Protein AF-A0A6G3U6P6-F1 (afdb_monomer_lite)

Organism: NCBI:txid2706093

Sequence (70 aa):
AAEVVALLSEEAPREYGDDLAGALRAARRGGDGYAARWRAEVRRLRSSAGEVSGGHGGEVSGGIGGEATA

pLDDT: mean 81.92, std 14.37, range [50.38, 96.31]

Radius of gyration: 20.92 Å; chains: 1; bounding box: 46×24×64 Å

Secondary structure (DSSP, 8-state):
-HHHHHHHHTT--GGG-S-HHHHHHHHHH--SHHHHHHHHHHHHHHHHHHHHHHHTTSSS----------

Foldseek 3Di:
DLLLVLCVVLPQDCVQPPPSVSSSVDLVVDPDPVVVVSVVSSVVVVVVVVCVVPVVPPPDDPDPDDDDDD

Structure (mmCIF, N/CA/C/O backbone):
data_AF-A0A6G3U6P6-F1
#
_entry.id   AF-A0A6G3U6P6-F1
#
loop_
_atom_site.group_PDB
_atom_site.id
_atom_site.type_symbol
_atom_site.label_atom_id
_atom_site.label_alt_id
_atom_site.label_comp_id
_atom_site.label_asym_id
_atom_site.label_entity_id
_atom_site.label_seq_id
_atom_site.pdbx_PDB_ins_code
_atom_site.Cartn_x
_atom_site.Cartn_y
_atom_site.Cartn_z
_atom_site.occupancy
_atom_site.B_iso_or_equiv
_atom_site.auth_seq_id
_atom_site.auth_comp_id
_atom_site.auth_asym_id
_atom_site.auth_atom_id
_atom_site.pdbx_PDB_model_num
ATOM 1 N N . ALA A 1 1 ? -7.895 -6.076 2.864 1.00 86.44 1 ALA A N 1
ATOM 2 C CA . ALA A 1 1 ? -8.300 -4.817 2.202 1.00 86.44 1 ALA A CA 1
ATOM 3 C C . ALA A 1 1 ? -7.249 -3.705 2.317 1.00 86.44 1 ALA A C 1
ATOM 5 O O . ALA A 1 1 ? -6.870 -3.176 1.283 1.00 86.44 1 ALA A O 1
ATOM 6 N N . ALA A 1 2 ? -6.739 -3.381 3.517 1.00 93.25 2 ALA A N 1
ATOM 7 C CA . ALA A 1 2 ? -5.842 -2.234 3.766 1.00 93.25 2 ALA A CA 1
ATOM 8 C C . ALA A 1 2 ? -4.671 -2.043 2.776 1.00 93.25 2 ALA A C 1
ATOM 10 O O . ALA A 1 2 ? -4.343 -0.920 2.431 1.00 93.25 2 ALA A O 1
ATOM 11 N N . GLU A 1 3 ? -4.067 -3.126 2.286 1.00 92.62 3 GLU A N 1
ATOM 12 C CA . GLU A 1 3 ? -2.970 -3.073 1.307 1.00 92.62 3 GLU A CA 1
ATOM 13 C C . GLU A 1 3 ? -3.356 -2.460 -0.042 1.00 92.62 3 GLU A C 1
ATOM 15 O O . GLU A 1 3 ? -2.580 -1.692 -0.604 1.00 92.62 3 GLU A O 1
ATOM 20 N N . VAL A 1 4 ? -4.554 -2.779 -0.537 1.00 92.69 4 VAL A N 1
ATOM 21 C CA . VAL A 1 4 ? -5.083 -2.224 -1.788 1.00 92.69 4 VAL A CA 1
ATOM 22 C C . VAL A 1 4 ? -5.518 -0.778 -1.572 1.00 92.69 4 VAL A C 1
ATOM 24 O O . VAL A 1 4 ? -5.213 0.076 -2.391 1.00 92.69 4 VAL A O 1
ATOM 27 N N . VAL A 1 5 ? -6.169 -0.491 -0.440 1.00 93.00 5 VAL A N 1
ATOM 28 C CA . VAL A 1 5 ? -6.600 0.873 -0.090 1.00 93.00 5 VAL A CA 1
ATOM 29 C C . VAL A 1 5 ? -5.400 1.814 0.001 1.00 93.00 5 VAL A C 1
ATOM 31 O O . VAL A 1 5 ? -5.412 2.855 -0.640 1.00 93.00 5 VAL A O 1
ATOM 34 N N . ALA A 1 6 ? -4.338 1.419 0.709 1.00 93.88 6 ALA A N 1
ATOM 35 C CA . ALA A 1 6 ? -3.113 2.210 0.807 1.00 93.88 6 ALA A CA 1
ATOM 36 C C . ALA A 1 6 ? -2.511 2.533 -0.570 1.00 93.88 6 ALA A C 1
ATOM 38 O O . ALA A 1 6 ? -2.037 3.643 -0.780 1.00 93.88 6 ALA A O 1
ATOM 39 N N . LEU A 1 7 ? -2.552 1.583 -1.510 1.00 91.06 7 LEU A N 1
ATOM 40 C CA . LEU A 1 7 ? -2.013 1.771 -2.859 1.00 91.06 7 LEU A CA 1
ATOM 41 C C . LEU A 1 7 ? -2.861 2.730 -3.711 1.00 91.06 7 LEU A C 1
ATOM 43 O O . LEU A 1 7 ? -2.336 3.418 -4.576 1.00 91.06 7 LEU A O 1
ATOM 47 N N . LEU A 1 8 ? -4.172 2.777 -3.464 1.00 87.75 8 LEU A N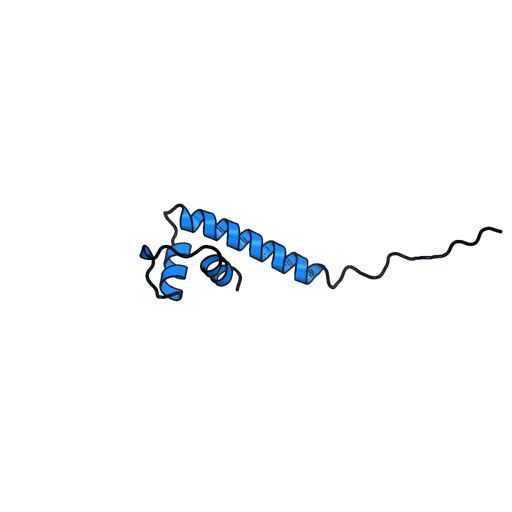 1
ATOM 48 C CA . LEU A 1 8 ? -5.080 3.722 -4.117 1.00 87.75 8 LEU A CA 1
ATOM 49 C C . LEU A 1 8 ? -5.028 5.121 -3.481 1.00 87.75 8 LEU A C 1
ATOM 51 O O . LEU A 1 8 ? -5.319 6.101 -4.157 1.00 87.75 8 LEU A O 1
ATOM 55 N N . SER A 1 9 ? -4.690 5.224 -2.191 1.00 84.56 9 SER A N 1
ATOM 56 C CA . SER A 1 9 ? -4.579 6.504 -1.472 1.00 84.56 9 SER A CA 1
ATOM 57 C C . SER A 1 9 ? -3.244 7.216 -1.703 1.00 84.56 9 SER A C 1
ATOM 59 O O . SER A 1 9 ? -3.198 8.441 -1.707 1.00 84.56 9 SER A O 1
ATOM 61 N N . GLU A 1 10 ? -2.168 6.458 -1.895 1.00 75.88 10 GLU A N 1
ATOM 62 C CA . GLU A 1 10 ? -0.835 6.952 -2.232 1.00 75.88 10 GLU A CA 1
ATOM 63 C C . GLU A 1 10 ? -0.570 6.566 -3.685 1.00 75.88 10 GLU A C 1
ATOM 65 O O . GLU A 1 10 ? -0.103 5.452 -3.932 1.00 75.88 10 GLU A O 1
ATOM 70 N N . GLU A 1 11 ? -0.951 7.440 -4.625 1.00 75.25 11 GLU A N 1
ATOM 71 C CA . GLU A 1 11 ? -0.876 7.203 -6.075 1.00 75.25 11 GLU A CA 1
ATOM 72 C C . GLU A 1 11 ? 0.390 6.414 -6.442 1.00 75.25 11 GLU A C 1
ATOM 74 O O . GLU A 1 11 ? 1.518 6.875 -6.238 1.00 75.25 11 GLU A O 1
ATOM 79 N N . ALA A 1 12 ? 0.194 5.170 -6.891 1.00 73.75 12 ALA A N 1
ATOM 80 C CA . ALA A 1 12 ? 1.296 4.249 -7.122 1.00 73.75 12 ALA A CA 1
ATOM 81 C C . ALA A 1 12 ? 2.231 4.789 -8.218 1.00 73.75 12 ALA A C 1
ATOM 83 O O . ALA A 1 12 ? 1.747 5.342 -9.212 1.00 73.75 12 ALA A O 1
ATOM 84 N N . PRO A 1 13 ? 3.559 4.599 -8.095 1.00 79.06 13 PRO A N 1
ATOM 85 C CA . PRO A 1 13 ? 4.482 4.963 -9.157 1.00 79.06 13 PRO A CA 1
ATOM 86 C C . PRO A 1 13 ? 4.067 4.273 -10.456 1.00 79.06 13 PRO A C 1
ATOM 88 O O . PRO A 1 13 ? 3.914 3.052 -10.484 1.00 79.06 13 PRO A O 1
ATOM 91 N N . ARG A 1 14 ? 3.939 5.025 -11.557 1.00 77.38 14 ARG A N 1
ATOM 92 C CA . ARG A 1 14 ? 3.605 4.443 -12.876 1.00 77.38 14 ARG A CA 1
ATOM 93 C C . ARG A 1 14 ? 4.634 3.411 -13.343 1.00 77.38 14 ARG A C 1
ATOM 95 O O . ARG A 1 14 ? 4.333 2.541 -14.150 1.00 77.38 14 ARG A O 1
ATOM 102 N N . GLU A 1 15 ? 5.840 3.484 -12.787 1.00 80.62 15 GLU A N 1
ATOM 103 C CA . GLU A 1 15 ? 6.937 2.524 -12.939 1.00 80.62 15 GLU A CA 1
ATOM 104 C C . GLU A 1 15 ? 6.555 1.097 -12.512 1.00 80.62 15 GLU A C 1
ATOM 106 O O . GLU A 1 15 ? 7.111 0.124 -13.016 1.00 80.62 15 GLU A O 1
ATOM 111 N N . TYR A 1 16 ? 5.598 0.954 -11.591 1.00 81.25 16 TYR A N 1
ATOM 112 C CA . TYR A 1 16 ? 5.069 -0.342 -11.169 1.00 81.25 16 TYR A CA 1
ATOM 113 C C . TYR A 1 16 ? 4.093 -0.949 -12.193 1.00 81.25 16 TYR A C 1
ATOM 115 O O . TYR A 1 16 ? 3.735 -2.125 -12.072 1.00 81.25 16 TYR A O 1
ATOM 123 N N . GLY A 1 17 ? 3.716 -0.170 -13.211 1.00 82.94 17 GLY A N 1
ATOM 124 C CA . GLY A 1 17 ? 2.730 -0.506 -14.228 1.00 82.94 17 GLY A CA 1
ATOM 125 C C . GLY A 1 17 ? 1.293 -0.254 -13.774 1.00 82.94 17 GLY A C 1
ATOM 126 O O . GLY A 1 17 ? 1.015 -0.035 -12.597 1.00 82.94 17 GLY A O 1
ATOM 127 N N . ASP A 1 18 ? 0.369 -0.328 -14.731 1.00 83.12 18 ASP A N 1
ATOM 128 C CA . ASP A 1 18 ? -1.061 -0.081 -14.499 1.00 83.12 18 ASP A CA 1
ATOM 129 C C . ASP A 1 18 ? -1.812 -1.316 -13.961 1.00 83.12 18 ASP A C 1
ATOM 131 O O . ASP A 1 18 ? -2.978 -1.233 -13.572 1.00 83.12 18 ASP A O 1
ATOM 135 N N . ASP A 1 19 ? -1.157 -2.483 -13.915 1.00 90.19 19 ASP A N 1
ATOM 136 C CA . ASP A 1 19 ? -1.721 -3.680 -13.288 1.00 90.19 19 ASP A CA 1
ATOM 137 C C . ASP A 1 19 ? -1.645 -3.566 -11.762 1.00 90.19 19 ASP A C 1
ATOM 139 O O . ASP A 1 19 ? -0.576 -3.703 -11.160 1.00 90.19 19 ASP A O 1
ATOM 143 N N . LEU A 1 20 ? -2.806 -3.401 -11.124 1.00 88.06 20 LEU A N 1
ATOM 144 C CA . LEU A 1 20 ? -2.931 -3.315 -9.669 1.00 88.06 20 LEU A CA 1
ATOM 145 C C . LEU A 1 20 ? -2.282 -4.513 -8.955 1.00 88.06 20 LEU A C 1
ATOM 147 O O . LEU A 1 20 ? -1.660 -4.354 -7.901 1.00 88.06 20 LEU A O 1
ATOM 151 N N . ALA A 1 21 ? -2.402 -5.721 -9.516 1.00 92.12 21 ALA A N 1
ATOM 152 C CA . ALA A 1 21 ? -1.794 -6.909 -8.923 1.00 92.12 21 ALA A CA 1
ATOM 153 C C . ALA A 1 21 ? -0.258 -6.870 -9.029 1.00 92.12 21 ALA A C 1
ATOM 155 O O . ALA A 1 21 ? 0.445 -7.265 -8.094 1.00 92.12 21 ALA A O 1
ATOM 156 N N . GLY A 1 22 ? 0.272 -6.386 -10.150 1.00 92.38 22 GLY A N 1
ATOM 157 C CA . GLY A 1 22 ? 1.685 -6.119 -10.399 1.00 92.38 22 GLY A CA 1
ATOM 158 C C . GLY A 1 22 ? 2.251 -5.085 -9.435 1.00 92.38 22 GLY A C 1
ATOM 159 O O . GLY A 1 22 ? 3.234 -5.379 -8.748 1.00 92.38 22 GLY A O 1
ATOM 160 N N . ALA A 1 23 ? 1.571 -3.949 -9.290 1.00 92.38 23 ALA A N 1
ATOM 161 C CA . ALA A 1 23 ? 1.946 -2.893 -8.360 1.00 92.38 23 ALA A CA 1
ATOM 162 C C . ALA A 1 23 ? 1.937 -3.370 -6.904 1.00 92.38 23 ALA A C 1
ATOM 164 O O . ALA A 1 23 ? 2.887 -3.120 -6.160 1.00 92.38 23 ALA A O 1
ATOM 165 N N . LEU A 1 24 ? 0.936 -4.163 -6.507 1.00 92.62 24 LEU A N 1
ATOM 166 C CA . LEU A 1 24 ? 0.898 -4.757 -5.171 1.00 92.62 24 LEU A CA 1
ATOM 167 C C . LEU A 1 24 ? 2.070 -5.722 -4.937 1.00 92.62 24 LEU A C 1
ATOM 169 O O . LEU A 1 24 ? 2.670 -5.727 -3.860 1.00 92.62 24 LEU A O 1
ATOM 173 N N . ARG A 1 25 ? 2.426 -6.545 -5.933 1.00 93.88 25 ARG A N 1
ATOM 174 C CA . ARG A 1 25 ? 3.603 -7.424 -5.837 1.00 93.88 25 ARG A CA 1
ATOM 175 C C . ARG A 1 25 ? 4.896 -6.610 -5.744 1.00 93.88 25 ARG A C 1
ATOM 177 O O . ARG A 1 25 ? 5.751 -6.972 -4.942 1.00 93.88 25 ARG A O 1
ATOM 184 N N . ALA A 1 26 ? 5.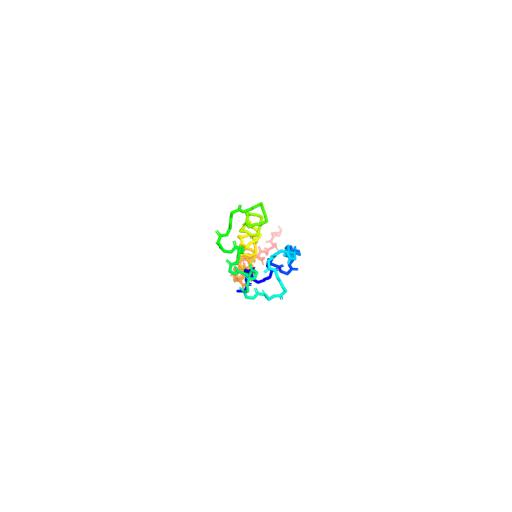039 -5.528 -6.510 1.00 92.94 26 ALA A N 1
ATOM 185 C CA . ALA A 1 26 ? 6.208 -4.648 -6.474 1.00 92.94 26 ALA A CA 1
ATOM 186 C C . ALA A 1 26 ? 6.368 -3.959 -5.109 1.00 92.94 26 ALA A C 1
ATOM 188 O O . ALA A 1 26 ? 7.408 -4.116 -4.470 1.00 92.94 26 ALA A O 1
ATOM 189 N N . ALA A 1 27 ? 5.307 -3.333 -4.592 1.00 92.31 27 ALA A N 1
ATOM 190 C CA . ALA A 1 27 ? 5.303 -2.710 -3.267 1.00 92.31 27 ALA A CA 1
ATOM 191 C C . ALA A 1 27 ? 5.646 -3.713 -2.145 1.00 92.31 27 ALA A C 1
ATOM 193 O O . ALA A 1 27 ? 6.413 -3.411 -1.224 1.00 92.31 27 ALA 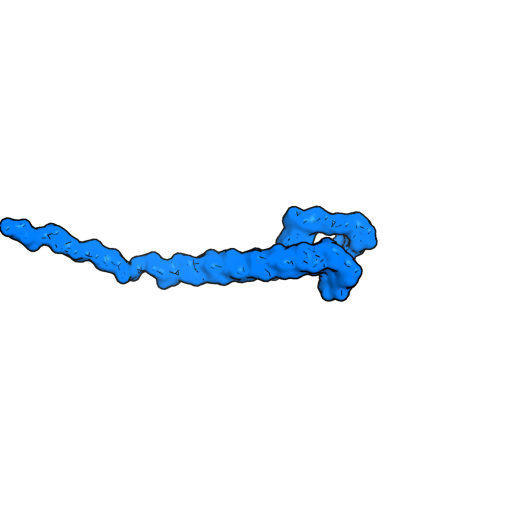A O 1
ATOM 194 N N . ARG A 1 28 ? 5.135 -4.952 -2.244 1.00 93.19 28 ARG A N 1
ATOM 195 C CA . ARG A 1 28 ? 5.458 -6.043 -1.308 1.00 93.19 28 ARG A CA 1
ATOM 196 C C . ARG A 1 28 ? 6.917 -6.484 -1.383 1.00 93.19 28 ARG A C 1
ATOM 198 O O . ARG A 1 28 ? 7.494 -6.749 -0.328 1.00 93.19 28 ARG A O 1
ATOM 205 N N . ARG A 1 29 ? 7.518 -6.543 -2.579 1.00 93.94 29 ARG A N 1
ATOM 206 C CA . ARG A 1 29 ? 8.965 -6.794 -2.731 1.00 93.94 29 ARG A CA 1
ATOM 207 C C . ARG A 1 29 ? 9.777 -5.672 -2.086 1.00 93.94 29 ARG A C 1
ATOM 209 O O . ARG A 1 29 ? 10.738 -5.946 -1.377 1.00 93.94 29 ARG A O 1
ATOM 216 N N . GLY A 1 30 ? 9.320 -4.430 -2.234 1.00 92.44 30 GLY A N 1
ATOM 217 C CA . GLY A 1 30 ? 9.994 -3.245 -1.720 1.00 92.44 30 GLY A CA 1
ATOM 218 C C . GLY A 1 30 ? 11.312 -2.947 -2.428 1.00 92.44 30 GLY A C 1
ATOM 219 O O . GLY A 1 30 ? 11.525 -3.395 -3.551 1.00 92.44 30 GLY A O 1
ATOM 220 N N . GLY A 1 31 ? 12.180 -2.186 -1.757 1.00 90.25 31 GLY A N 1
ATOM 221 C CA . GLY A 1 31 ? 13.459 -1.726 -2.311 1.00 90.25 31 GLY A CA 1
ATOM 222 C C . GLY A 1 31 ? 13.502 -0.232 -2.632 1.00 90.25 31 GLY A C 1
ATOM 223 O O . GLY A 1 31 ? 14.550 0.266 -3.025 1.00 90.25 31 GLY A O 1
ATOM 224 N N . ASP A 1 32 ? 12.401 0.490 -2.414 1.00 91.69 32 ASP A N 1
ATOM 225 C CA . ASP A 1 32 ? 12.306 1.929 -2.644 1.00 91.69 32 ASP A CA 1
ATOM 226 C C . ASP A 1 32 ? 11.557 2.663 -1.511 1.00 91.69 32 ASP A C 1
ATOM 228 O O . ASP A 1 32 ? 11.005 2.064 -0.577 1.00 91.69 32 ASP A O 1
ATOM 232 N N . GLY A 1 33 ? 11.576 3.999 -1.584 1.00 90.31 33 GLY A N 1
ATOM 233 C CA . GLY A 1 33 ? 10.930 4.877 -0.607 1.00 90.31 33 GLY A CA 1
ATOM 234 C C . GLY A 1 33 ? 9.402 4.789 -0.620 1.00 90.31 33 GLY A C 1
ATOM 235 O O . GLY A 1 33 ? 8.776 4.908 0.437 1.00 90.31 33 GLY A O 1
ATOM 236 N N . TYR A 1 34 ? 8.796 4.510 -1.779 1.00 89.81 34 TYR A N 1
ATOM 237 C CA . TYR A 1 34 ? 7.352 4.310 -1.887 1.00 89.81 34 TYR A CA 1
ATOM 238 C C . TYR A 1 34 ? 6.914 3.085 -1.083 1.00 89.81 34 TYR A C 1
ATOM 240 O O . TYR A 1 34 ? 6.010 3.171 -0.257 1.00 89.81 34 TYR A O 1
ATOM 248 N N . ALA A 1 35 ? 7.606 1.958 -1.227 1.00 93.25 35 ALA A N 1
ATOM 249 C CA . ALA A 1 35 ? 7.286 0.729 -0.523 1.00 93.25 35 ALA A CA 1
ATOM 250 C C . ALA A 1 35 ? 7.465 0.842 1.001 1.00 93.25 35 ALA A C 1
ATOM 252 O O . ALA A 1 35 ? 6.794 0.132 1.759 1.00 93.25 35 ALA A O 1
ATOM 253 N N . ALA A 1 36 ? 8.358 1.71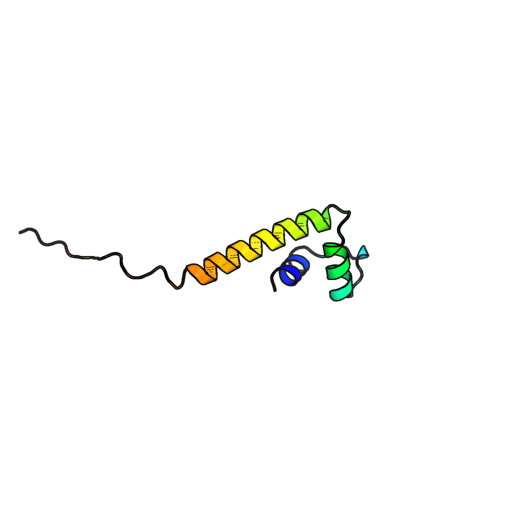3 1.479 1.00 94.12 36 ALA A N 1
ATOM 254 C CA . ALA A 1 36 ? 8.469 2.033 2.902 1.00 94.12 36 ALA A CA 1
ATOM 255 C C . ALA A 1 36 ? 7.255 2.842 3.392 1.00 94.12 36 ALA A C 1
ATOM 257 O O . ALA A 1 36 ? 6.651 2.495 4.413 1.00 94.12 36 ALA A O 1
ATOM 258 N N . ARG A 1 37 ? 6.855 3.867 2.629 1.00 93.56 37 ARG A N 1
ATOM 259 C CA . ARG A 1 37 ? 5.682 4.709 2.909 1.00 93.56 37 ARG A CA 1
ATOM 260 C C . ARG A 1 37 ? 4.376 3.914 2.855 1.00 93.56 37 ARG A C 1
ATOM 262 O O . ARG A 1 37 ? 3.601 3.952 3.806 1.00 93.56 37 ARG A O 1
ATOM 269 N N . TRP A 1 38 ? 4.188 3.096 1.822 1.00 94.69 38 TRP A N 1
ATOM 270 C CA . TRP A 1 38 ? 3.047 2.193 1.671 1.00 94.69 38 TRP A CA 1
ATOM 271 C C . TRP A 1 38 ? 2.902 1.256 2.878 1.00 94.69 38 TRP A C 1
ATOM 273 O O . TRP A 1 38 ? 1.812 1.120 3.428 1.00 94.69 38 TRP A O 1
ATOM 283 N N . ARG A 1 39 ? 3.997 0.663 3.383 1.00 95.00 39 ARG A N 1
ATOM 284 C CA . ARG A 1 39 ? 3.939 -0.181 4.595 1.00 95.00 39 ARG A CA 1
ATOM 285 C C . ARG A 1 39 ? 3.506 0.595 5.840 1.00 95.00 39 ARG A C 1
ATOM 287 O O . ARG A 1 39 ? 2.832 0.020 6.694 1.00 95.00 39 ARG A O 1
ATOM 294 N N . ALA A 1 40 ? 3.907 1.860 5.973 1.00 95.88 40 ALA A N 1
ATOM 295 C CA . ALA A 1 40 ? 3.450 2.707 7.072 1.00 95.88 40 ALA A CA 1
ATOM 296 C C . ALA A 1 40 ? 1.943 2.968 6.971 1.00 95.88 40 ALA A C 1
ATOM 298 O O . ALA A 1 40 ? 1.232 2.801 7.961 1.00 95.88 40 ALA A O 1
ATOM 299 N N . GLU A 1 41 ? 1.449 3.254 5.769 1.00 95.38 41 GLU A N 1
ATOM 300 C CA . GLU A 1 41 ? 0.028 3.495 5.535 1.00 95.38 41 GLU A CA 1
ATOM 301 C C . GLU A 1 41 ? -0.822 2.238 5.764 1.00 95.38 41 GLU A C 1
ATOM 303 O O . GLU A 1 41 ? -1.853 2.287 6.429 1.00 95.38 41 GLU A O 1
ATOM 308 N N . VAL A 1 42 ? -0.345 1.063 5.344 1.00 96.31 42 VAL A N 1
ATOM 309 C CA . VAL A 1 42 ? -1.011 -0.214 5.649 1.00 96.31 42 VAL A CA 1
ATOM 310 C C . VAL A 1 42 ? -1.126 -0.448 7.155 1.00 96.31 42 VAL A C 1
ATOM 312 O O . VAL A 1 42 ? -2.162 -0.930 7.617 1.00 96.31 42 VAL A O 1
ATOM 315 N N . ARG A 1 43 ? -0.087 -0.116 7.935 1.00 96.19 43 ARG A N 1
ATOM 316 C CA . ARG A 1 43 ? -0.153 -0.207 9.403 1.00 96.19 43 ARG A CA 1
ATOM 317 C C . ARG A 1 43 ? -1.178 0.769 9.973 1.00 96.19 43 ARG A C 1
ATOM 319 O O . ARG A 1 43 ? -1.984 0.347 10.799 1.00 96.19 43 ARG A O 1
ATOM 326 N N . ARG A 1 44 ? -1.190 2.017 9.495 1.00 95.44 44 ARG A N 1
ATOM 327 C CA . ARG A 1 44 ? -2.170 3.040 9.890 1.00 95.44 44 ARG A CA 1
ATOM 328 C C . ARG A 1 44 ? -3.601 2.556 9.647 1.00 95.44 44 ARG A C 1
ATOM 330 O O . ARG A 1 44 ? -4.387 2.490 10.583 1.00 95.44 44 ARG A O 1
ATOM 337 N N . LEU A 1 45 ? -3.906 2.111 8.427 1.00 95.44 45 LEU A N 1
ATOM 338 C CA . LEU A 1 45 ? -5.241 1.641 8.044 1.00 95.44 45 LEU A CA 1
ATOM 339 C C . LEU A 1 45 ? -5.688 0.399 8.827 1.00 95.44 45 LEU A C 1
ATOM 341 O O . LEU A 1 45 ? -6.864 0.273 9.157 1.00 95.44 45 LEU A O 1
ATOM 345 N N . ARG A 1 46 ? -4.769 -0.526 9.138 1.00 95.38 46 ARG A N 1
ATOM 346 C CA . ARG A 1 46 ? -5.077 -1.692 9.984 1.00 95.38 46 ARG A CA 1
ATOM 347 C C . ARG A 1 46 ? -5.403 -1.286 11.423 1.00 95.38 46 ARG A C 1
ATOM 349 O O . ARG A 1 46 ? -6.329 -1.862 11.985 1.00 95.38 46 ARG A O 1
ATOM 356 N N . SER A 1 47 ? -4.688 -0.305 11.983 1.00 93.94 47 SER A N 1
ATOM 357 C CA . SER A 1 47 ? -4.990 0.252 13.311 1.00 93.94 47 SER A CA 1
ATOM 358 C C . SER A 1 47 ? -6.386 0.864 13.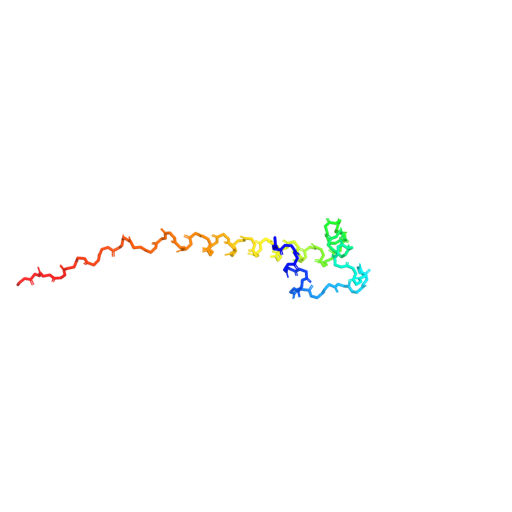337 1.00 93.94 47 SER A C 1
ATOM 360 O O . SER A 1 47 ? -7.223 0.448 14.132 1.00 93.94 47 SER A O 1
ATOM 362 N N . SER A 1 48 ? -6.681 1.756 12.387 1.00 93.94 48 SER A N 1
ATOM 363 C CA . SER A 1 48 ? -7.985 2.420 12.304 1.00 93.94 48 SER A CA 1
ATOM 364 C C . SER A 1 48 ? -9.133 1.434 12.076 1.00 93.94 48 SER A C 1
ATOM 366 O O . SER A 1 48 ? -10.201 1.580 12.659 1.00 93.94 48 SER A O 1
ATOM 368 N N . ALA A 1 49 ? -8.928 0.385 11.274 1.00 91.75 49 ALA A N 1
ATOM 369 C CA . ALA A 1 49 ? -9.936 -0.661 11.097 1.00 91.75 49 ALA A CA 1
ATOM 370 C C . ALA A 1 49 ? -10.199 -1.452 12.395 1.00 91.75 49 ALA A C 1
ATOM 372 O O . ALA A 1 49 ? -11.342 -1.820 12.665 1.00 91.75 49 ALA A O 1
ATOM 373 N N . GLY A 1 50 ? -9.162 -1.695 13.203 1.00 88.19 50 GLY A N 1
ATOM 374 C CA . GLY A 1 50 ? -9.295 -2.310 14.526 1.00 88.19 50 GLY A CA 1
ATOM 375 C C . GLY A 1 50 ? -10.052 -1.420 15.516 1.00 88.19 50 GLY A C 1
ATOM 376 O O . GLY A 1 50 ? -10.931 -1.909 16.219 1.00 88.19 50 GLY A O 1
ATOM 377 N N . GLU A 1 51 ? -9.777 -0.115 15.516 1.00 80.81 51 GLU A N 1
ATOM 378 C CA . GLU A 1 51 ? -10.483 0.884 16.333 1.00 80.81 51 GLU A CA 1
ATOM 379 C C . GLU A 1 51 ? -11.971 0.968 15.973 1.00 80.81 51 GLU A C 1
ATOM 381 O O . GLU A 1 51 ? -12.821 0.907 16.857 1.00 80.81 51 GLU A O 1
ATOM 386 N N . VAL A 1 52 ? -12.310 1.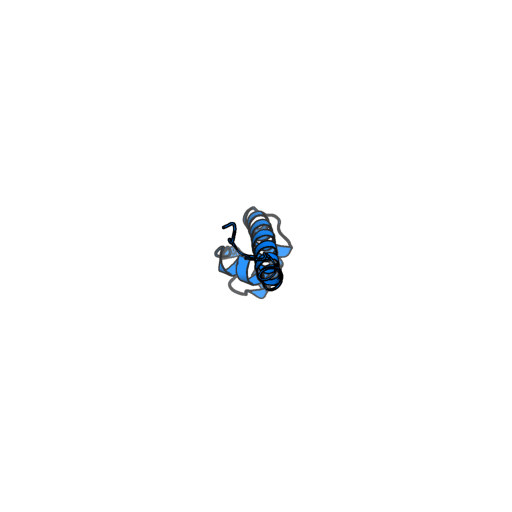009 14.679 1.00 77.62 52 VAL A N 1
ATOM 387 C CA . VAL A 1 52 ? -13.710 1.007 14.213 1.00 77.62 52 VAL A CA 1
ATOM 388 C C . VAL A 1 52 ? -14.436 -0.277 14.628 1.00 77.62 52 VAL A C 1
ATOM 390 O O . VAL A 1 52 ? -15.608 -0.237 15.006 1.00 77.62 52 VAL A O 1
ATOM 393 N N . SER A 1 53 ? -13.746 -1.420 14.597 1.00 74.56 53 SER A N 1
ATOM 394 C CA . SER A 1 53 ? -14.328 -2.700 15.009 1.00 74.56 53 SER A CA 1
ATOM 395 C C . SER A 1 53 ? -14.456 -2.844 16.533 1.00 74.56 53 SER A C 1
ATOM 397 O O . SER A 1 53 ? -15.347 -3.557 16.986 1.00 74.56 53 SER A O 1
ATOM 399 N N . GLY A 1 54 ? -13.592 -2.190 17.319 1.00 65.00 54 GLY A N 1
ATOM 400 C CA . GLY A 1 54 ? -13.616 -2.204 18.788 1.00 65.00 54 GLY A CA 1
ATOM 401 C C . GLY A 1 54 ? -14.513 -1.130 19.418 1.00 65.00 54 GLY A C 1
ATOM 402 O O . GLY A 1 54 ? -15.053 -1.343 20.501 1.00 65.00 54 GLY A O 1
ATOM 403 N N . GLY A 1 55 ? -14.734 -0.007 18.727 1.00 58.34 55 GLY A N 1
ATOM 404 C CA . GLY A 1 55 ? -15.583 1.100 19.184 1.00 58.34 55 GLY A CA 1
ATOM 405 C C . GLY A 1 55 ? -17.079 0.770 19.239 1.00 58.34 55 GLY A C 1
ATOM 406 O O . GLY A 1 55 ? -17.808 1.376 20.012 1.00 58.34 55 GLY A O 1
ATOM 407 N N . HIS A 1 56 ? -17.534 -0.256 18.515 1.00 56.59 56 HIS A N 1
ATOM 408 C CA . HIS A 1 56 ? -18.927 -0.722 18.565 1.00 56.59 56 HIS A CA 1
ATOM 409 C C . HIS A 1 56 ? -19.263 -1.586 19.803 1.00 56.59 56 HIS A C 1
ATOM 411 O O . HIS A 1 56 ? -20.395 -2.046 19.924 1.00 56.59 56 HIS A O 1
ATOM 417 N N . GLY A 1 57 ? -18.307 -1.830 20.713 1.00 53.97 57 GLY A N 1
ATOM 418 C CA . GLY A 1 57 ? -18.512 -2.627 21.935 1.00 53.97 57 GLY A CA 1
ATOM 419 C C . GLY A 1 57 ? -18.300 -1.879 23.258 1.00 53.97 57 GLY A C 1
ATOM 420 O O . GLY A 1 57 ? -18.395 -2.503 24.311 1.00 53.97 57 GLY A O 1
ATOM 421 N N . GLY A 1 58 ? -17.974 -0.580 23.221 1.00 55.56 58 GLY A N 1
ATOM 422 C CA . GLY A 1 58 ? -17.570 0.197 24.405 1.00 55.56 58 GLY A CA 1
ATOM 423 C C . GLY A 1 58 ? -18.593 1.210 24.931 1.00 55.56 58 GLY A C 1
ATOM 424 O O . GLY A 1 58 ? -18.436 1.698 26.048 1.00 55.56 58 GLY A O 1
ATOM 425 N N . GLU A 1 59 ? -19.647 1.521 24.177 1.00 61.12 59 GLU A N 1
ATOM 426 C CA . GLU A 1 59 ? -20.681 2.471 24.600 1.00 61.12 59 GLU A CA 1
ATOM 427 C C . GLU A 1 59 ? -21.930 1.733 25.087 1.00 61.12 59 GLU A C 1
ATOM 429 O O . GLU A 1 59 ? -22.768 1.307 24.301 1.00 61.12 59 GLU A O 1
ATOM 434 N N . VAL A 1 60 ? -22.002 1.543 26.407 1.00 60.03 60 VAL A N 1
ATOM 435 C CA . VAL A 1 60 ? -23.174 1.662 27.305 1.00 60.03 60 VAL A CA 1
ATOM 436 C C . VAL A 1 60 ? -22.864 0.828 28.549 1.00 60.03 60 VAL A C 1
ATOM 438 O O . VAL A 1 60 ? -23.307 -0.302 28.703 1.00 60.03 60 VAL A O 1
ATOM 441 N N . SER A 1 61 ? -22.055 1.386 29.450 1.00 60.53 61 SER A N 1
ATOM 442 C CA . SER A 1 61 ? -22.193 1.135 30.891 1.00 60.53 61 SER A CA 1
ATOM 443 C C . SER A 1 61 ? -21.391 2.171 31.687 1.00 60.53 61 SER A C 1
ATOM 445 O O . SER A 1 61 ? -20.486 1.838 32.445 1.00 60.53 61 SER A O 1
ATOM 447 N N . GLY A 1 62 ? -21.701 3.453 31.494 1.00 56.75 62 GLY A N 1
ATOM 448 C CA . GLY A 1 62 ? -21.282 4.536 32.386 1.00 56.75 62 GLY A CA 1
ATOM 449 C C . GLY A 1 62 ? -22.534 5.160 32.980 1.00 56.75 62 GLY A C 1
ATOM 450 O O . GLY A 1 62 ? -23.175 5.980 32.333 1.00 56.75 62 GLY A O 1
ATOM 451 N N . GLY A 1 63 ? -22.938 4.675 34.153 1.00 57.50 63 GLY A N 1
ATOM 452 C CA . GLY A 1 63 ? -24.219 4.980 34.775 1.00 57.50 63 GLY A CA 1
ATOM 453 C C . GLY A 1 63 ? -24.415 6.465 35.062 1.00 57.50 63 GLY A C 1
ATOM 454 O O . GLY A 1 63 ? -23.749 7.045 35.912 1.00 57.50 63 GLY A O 1
ATOM 455 N N . ILE A 1 64 ? -25.419 7.041 34.413 1.00 58.94 64 ILE A N 1
ATOM 456 C CA . ILE A 1 64 ? -26.159 8.198 34.914 1.00 58.94 64 ILE A CA 1
ATOM 457 C C . ILE A 1 64 ? -27.139 7.714 35.996 1.00 58.94 64 ILE A C 1
ATOM 459 O O . ILE A 1 64 ? -28.324 7.525 35.750 1.00 58.94 64 ILE A O 1
ATOM 463 N N . GLY A 1 65 ? -26.623 7.452 37.198 1.00 56.38 65 GLY A N 1
ATOM 464 C CA . GLY A 1 65 ? -27.394 7.572 38.439 1.00 56.38 65 GLY A CA 1
ATOM 465 C C . GLY A 1 65 ? -26.923 8.871 39.082 1.00 56.38 65 GLY A C 1
ATOM 466 O O . GLY A 1 65 ? -25.794 8.948 39.542 1.00 56.38 65 GLY A O 1
ATOM 467 N N . GLY A 1 66 ? -27.653 9.971 38.969 1.00 50.38 66 GLY A N 1
ATOM 468 C CA . GLY A 1 66 ? -28.947 10.114 39.617 1.00 50.38 66 GLY A CA 1
ATOM 469 C C . GLY A 1 66 ? -28.726 11.034 40.810 1.00 50.38 66 GLY A C 1
ATOM 470 O O . GLY A 1 66 ? -28.621 10.585 41.945 1.00 50.38 66 GLY A O 1
ATOM 471 N N . GLU A 1 67 ? -28.558 12.315 40.500 1.00 64.75 67 GLU A N 1
ATOM 472 C CA . GLU A 1 67 ? -28.654 13.426 41.437 1.00 64.75 67 GLU A CA 1
ATOM 473 C C . GLU A 1 67 ? -29.994 13.345 42.182 1.00 64.75 67 GLU A C 1
ATOM 475 O O . GLU A 1 67 ? -31.054 13.449 41.570 1.00 64.75 67 GLU A O 1
ATOM 480 N N . ALA A 1 68 ? -29.936 13.130 43.496 1.00 57.59 68 ALA A N 1
ATOM 481 C CA . ALA A 1 68 ? -30.991 13.484 44.440 1.00 57.59 68 ALA A CA 1
ATOM 482 C C . ALA A 1 68 ? -30.400 13.485 45.858 1.00 57.59 68 ALA A C 1
ATOM 484 O O . ALA A 1 68 ? -30.378 12.461 46.540 1.00 57.59 68 ALA A O 1
ATOM 485 N N . THR A 1 69 ? -29.924 14.641 46.316 1.00 65.62 69 THR A N 1
ATOM 486 C CA . THR A 1 69 ? -29.790 14.913 47.753 1.00 65.62 69 THR A CA 1
ATOM 487 C C . THR A 1 69 ? -30.639 16.130 48.078 1.00 65.62 69 THR A C 1
ATOM 489 O O . THR A 1 69 ? -30.448 17.190 47.484 1.00 65.62 69 THR A O 1
ATOM 492 N N . ALA A 1 70 ? -31.614 15.877 48.950 1.00 60.72 70 ALA A N 1
ATOM 493 C CA . ALA A 1 70 ? -32.631 16.783 49.467 1.00 60.72 70 ALA A CA 1
ATOM 494 C C . ALA A 1 70 ? -32.068 17.933 50.314 1.00 60.72 70 ALA A C 1
ATOM 496 O O . ALA A 1 70 ? -30.935 17.789 50.829 1.00 60.72 70 ALA A O 1
#